Protein AF-A0A3Q3FKD9-F1 (afdb_monomer_lite)

Sequence (90 aa):
EEDMEAGAEEEEEEDDGGEEDPAVAMTFVSCCLSGCSDVAEAFRLQEIDGQALLLLTEDHLMTSMNIKLGPALKICAHINSLKNHISNVS

Foldseek 3Di:
DDDDDDDDDPDPPPPPVPQQPVVVVLVLVVVQDPPPPLQNVLCVVVVPGPVNLLVDDLCCCCPVSVHDSVVSVSSVVSSVVVVVVVVVVD

Secondary structure (DSSP, 8-state):
---------------------HHHHHHHHHHH-TT-HHHHHHHHHTT--HHHHHH--HHHHHHTS---HHHHHHHHHHHHHHHHHHHT--

pLDDT: mean 72.4, std 15.77, range [45.62, 92.75]

Structure (mmCIF, N/CA/C/O backbone):
data_AF-A0A3Q3FKD9-F1
#
_entry.id   AF-A0A3Q3FKD9-F1
#
loop_
_atom_site.group_PDB
_atom_site.id
_atom_site.type_symbol
_atom_site.label_atom_id
_atom_site.label_alt_id
_atom_site.label_comp_id
_atom_site.label_asym_id
_atom_site.label_entity_id
_atom_site.label_seq_id
_atom_site.pdbx_PDB_ins_code
_atom_site.Cartn_x
_atom_site.Cartn_y
_atom_site.Cartn_z
_atom_site.occupancy
_atom_site.B_iso_or_equiv
_atom_site.auth_seq_id
_atom_site.auth_comp_id
_atom_site.auth_asym_id
_atom_site.auth_atom_id
_atom_site.pdbx_PDB_model_num
ATOM 1 N N . GLU A 1 1 ? 40.962 15.383 -51.011 1.00 52.38 1 GLU A N 1
ATOM 2 C CA . GLU A 1 1 ? 41.874 14.778 -50.029 1.00 52.38 1 GLU A CA 1
ATOM 3 C C . GLU A 1 1 ? 42.531 15.979 -49.368 1.00 52.38 1 GLU A C 1
ATOM 5 O O . GLU A 1 1 ? 43.198 16.725 -50.066 1.00 52.38 1 GLU A O 1
ATOM 10 N N . GLU A 1 2 ? 42.131 16.423 -48.183 1.00 51.31 2 GLU A N 1
ATOM 11 C CA . GLU A 1 2 ? 42.054 15.659 -46.936 1.00 51.31 2 GLU A CA 1
ATOM 12 C C . GLU A 1 2 ? 40.822 16.076 -46.103 1.00 51.31 2 GLU A C 1
ATOM 14 O O . GLU A 1 2 ? 40.619 17.239 -45.762 1.00 51.31 2 GLU A O 1
ATOM 19 N N . ASP A 1 3 ? 39.952 15.086 -45.950 1.00 49.41 3 ASP A N 1
ATOM 20 C CA . ASP A 1 3 ? 39.058 14.694 -44.858 1.00 49.41 3 ASP A CA 1
ATOM 21 C C . ASP A 1 3 ? 38.685 15.706 -43.759 1.00 49.41 3 ASP A C 1
ATOM 23 O O . ASP A 1 3 ? 39.470 16.113 -42.906 1.00 49.41 3 ASP A O 1
ATOM 27 N N . MET A 1 4 ? 37.391 16.028 -43.756 1.00 59.28 4 MET A N 1
ATOM 28 C CA . MET A 1 4 ? 36.664 16.671 -42.671 1.00 59.28 4 MET A CA 1
ATOM 29 C C . MET A 1 4 ? 36.272 15.575 -41.673 1.00 59.28 4 MET A C 1
ATOM 31 O O . MET A 1 4 ? 35.310 14.845 -41.905 1.00 59.28 4 MET A O 1
ATOM 35 N N . GLU A 1 5 ? 37.044 15.410 -40.602 1.00 59.50 5 GLU A N 1
ATOM 36 C CA . GLU A 1 5 ? 36.701 14.478 -39.527 1.00 59.50 5 GLU A CA 1
ATOM 37 C C . GLU A 1 5 ? 35.647 15.135 -38.624 1.00 59.50 5 GLU A C 1
ATOM 39 O O . GLU A 1 5 ? 35.882 16.173 -38.004 1.00 59.50 5 GLU A O 1
ATOM 44 N N . ALA A 1 6 ? 34.444 14.566 -38.636 1.00 56.69 6 ALA A N 1
ATOM 45 C CA . ALA A 1 6 ? 33.299 14.994 -37.850 1.00 56.69 6 ALA A CA 1
ATOM 46 C C . ALA A 1 6 ? 32.793 13.820 -37.004 1.00 56.69 6 ALA A C 1
ATOM 48 O O . ALA A 1 6 ? 32.626 12.718 -37.525 1.00 56.69 6 ALA A O 1
ATOM 49 N N . GLY A 1 7 ? 32.469 14.105 -35.740 1.00 53.47 7 GLY A N 1
ATOM 50 C CA . GLY A 1 7 ? 31.767 13.206 -34.817 1.00 53.47 7 GLY A CA 1
ATOM 51 C C . GLY A 1 7 ? 32.706 12.295 -34.014 1.00 53.47 7 GLY A C 1
ATOM 52 O O . GLY A 1 7 ? 33.726 11.857 -34.519 1.00 53.47 7 GLY A O 1
ATOM 53 N N . ALA A 1 8 ? 32.439 11.977 -32.753 1.00 56.81 8 ALA A N 1
ATOM 54 C CA . ALA A 1 8 ? 31.156 11.966 -32.069 1.00 56.81 8 ALA A CA 1
ATOM 55 C C . ALA A 1 8 ? 31.299 12.528 -30.650 1.00 56.81 8 ALA A C 1
ATOM 57 O O . ALA A 1 8 ? 32.240 12.198 -29.931 1.00 56.81 8 ALA A O 1
ATOM 58 N N . GLU A 1 9 ? 30.358 13.382 -30.269 1.00 60.50 9 GLU A N 1
ATOM 59 C CA . GLU A 1 9 ? 30.078 13.668 -28.868 1.00 60.50 9 GLU A CA 1
ATOM 60 C C . GLU A 1 9 ? 29.339 12.428 -28.351 1.00 60.50 9 GLU A C 1
ATOM 62 O O . GLU A 1 9 ? 28.284 12.070 -28.873 1.00 60.50 9 GLU A O 1
ATOM 67 N N . GLU A 1 10 ? 29.961 11.690 -27.433 1.00 60.72 10 GLU A N 1
ATOM 68 C CA . GLU A 1 10 ? 29.312 10.582 -26.735 1.00 60.72 10 GLU A CA 1
ATOM 69 C C . GLU A 1 10 ? 28.281 11.207 -25.789 1.00 60.72 10 GLU A C 1
ATOM 71 O O . GLU A 1 10 ? 28.623 11.707 -24.719 1.00 60.72 10 GLU A O 1
ATOM 76 N N . GLU A 1 11 ? 27.029 11.281 -26.242 1.00 60.00 11 GLU A N 1
ATOM 77 C CA . GLU A 1 11 ? 25.898 11.631 -25.389 1.00 60.00 11 GLU A CA 1
ATOM 78 C C . GLU A 1 11 ? 25.763 10.516 -24.348 1.00 60.00 11 GLU A C 1
ATOM 80 O O . GLU A 1 11 ? 25.481 9.363 -24.682 1.00 60.00 11 GLU A O 1
ATOM 85 N N . GLU A 1 12 ? 26.054 10.839 -23.087 1.00 59.47 12 GLU A N 1
ATOM 86 C CA . GLU A 1 12 ? 25.761 9.943 -21.978 1.00 59.47 12 GLU A CA 1
ATOM 87 C C . GLU A 1 12 ? 24.242 9.763 -21.931 1.00 59.47 12 GLU A C 1
ATOM 89 O O . GLU A 1 12 ? 23.501 10.697 -21.629 1.00 59.47 12 GLU A O 1
ATOM 94 N N . GLU A 1 13 ? 23.785 8.566 -22.299 1.00 57.44 13 GLU A N 1
ATOM 95 C CA . GLU A 1 13 ? 22.414 8.115 -22.087 1.00 57.44 13 GLU A CA 1
ATOM 96 C C . GLU A 1 13 ? 22.172 8.148 -20.572 1.00 57.44 13 GLU A C 1
ATOM 98 O O . GLU A 1 13 ? 22.572 7.238 -19.839 1.00 57.44 13 GLU A O 1
ATOM 103 N N . GLU A 1 14 ? 21.584 9.242 -20.085 1.00 55.00 14 GLU A N 1
ATOM 104 C CA . GLU A 1 14 ? 21.005 9.282 -18.753 1.00 55.00 14 GLU A CA 1
ATOM 105 C C . GLU A 1 14 ? 19.947 8.173 -18.714 1.00 55.00 14 GLU A C 1
ATOM 107 O O . GLU A 1 14 ? 18.927 8.246 -19.399 1.00 55.00 14 GLU A O 1
ATOM 112 N N . ASP A 1 15 ? 20.236 7.111 -17.957 1.00 49.41 15 ASP A N 1
ATOM 113 C CA . ASP A 1 15 ? 19.266 6.101 -17.542 1.00 49.41 15 ASP A CA 1
ATOM 114 C C . ASP A 1 15 ? 18.179 6.846 -16.756 1.00 49.41 15 ASP A C 1
ATOM 116 O O . ASP A 1 15 ? 18.286 7.057 -15.546 1.00 49.41 15 ASP A O 1
ATOM 120 N N . ASP A 1 16 ? 17.183 7.356 -17.486 1.00 45.62 16 ASP A N 1
ATOM 121 C CA . ASP A 1 16 ? 15.947 7.914 -16.956 1.00 45.62 16 ASP A CA 1
ATOM 122 C C . ASP A 1 16 ? 15.252 6.741 -16.272 1.00 45.62 16 ASP A C 1
ATOM 124 O O . ASP A 1 16 ? 14.588 5.917 -16.907 1.00 45.62 16 ASP A O 1
ATOM 128 N N . GLY A 1 17 ? 15.598 6.578 -14.990 1.00 48.59 17 GLY A N 1
ATOM 129 C CA . GLY A 1 17 ? 15.190 5.475 -14.144 1.00 48.59 17 GLY A CA 1
ATOM 130 C C . GLY A 1 17 ? 13.695 5.300 -14.291 1.00 48.59 17 GLY A C 1
ATOM 131 O O . GLY A 1 17 ? 12.934 6.133 -13.800 1.00 48.59 17 GLY A O 1
ATOM 132 N N . GLY A 1 18 ? 13.329 4.243 -15.023 1.00 47.22 18 GLY A N 1
ATOM 133 C CA . GLY A 1 18 ? 12.003 4.080 -15.592 1.00 47.22 18 GLY A CA 1
ATOM 134 C C . GLY A 1 18 ? 10.940 4.434 -14.573 1.00 47.22 18 GLY A C 1
ATOM 135 O O . GLY A 1 18 ? 10.891 3.829 -13.502 1.00 47.22 18 GLY A O 1
ATOM 136 N N . GLU A 1 19 ? 10.130 5.435 -14.919 1.00 49.75 19 GLU A N 1
ATOM 137 C CA . GLU A 1 19 ? 8.921 5.804 -14.198 1.00 49.75 19 GLU A CA 1
ATOM 138 C C . GLU A 1 19 ? 8.200 4.504 -13.835 1.00 49.75 19 GLU A C 1
ATOM 140 O O . GLU A 1 19 ? 7.715 3.790 -14.718 1.00 49.75 19 GLU A O 1
ATOM 145 N N . GLU A 1 20 ? 8.241 4.124 -12.553 1.00 55.28 20 GLU A N 1
ATOM 146 C CA . GLU A 1 20 ? 7.599 2.900 -12.099 1.00 55.28 20 GLU A CA 1
ATOM 147 C C . GLU A 1 20 ? 6.110 3.101 -12.322 1.00 55.28 20 GLU A C 1
ATOM 149 O O . GLU A 1 20 ? 5.444 3.789 -11.547 1.00 55.28 20 GLU A O 1
ATOM 154 N N . ASP A 1 21 ? 5.636 2.567 -13.451 1.00 56.09 21 ASP A N 1
ATOM 155 C CA . ASP A 1 21 ? 4.347 2.911 -14.021 1.00 56.09 21 ASP A CA 1
ATOM 156 C C . ASP A 1 21 ? 3.288 2.791 -12.915 1.00 56.09 21 ASP A C 1
ATOM 158 O O . ASP A 1 21 ? 3.103 1.699 -12.355 1.00 56.09 21 ASP A O 1
ATOM 162 N N . PRO A 1 22 ? 2.587 3.880 -12.551 1.00 53.12 22 PRO A N 1
ATOM 163 C CA . PRO A 1 22 ? 1.557 3.833 -11.521 1.00 53.12 22 PRO A CA 1
ATOM 164 C C . PRO A 1 22 ? 0.469 2.798 -11.853 1.00 53.12 22 PRO A C 1
ATOM 166 O O . PRO A 1 22 ? -0.243 2.338 -10.954 1.00 53.12 22 PRO A O 1
ATOM 169 N N . ALA A 1 23 ? 0.357 2.362 -13.115 1.00 51.97 23 ALA A N 1
ATOM 170 C CA . ALA A 1 23 ? -0.461 1.232 -13.525 1.00 51.97 23 ALA A CA 1
ATOM 171 C C . ALA A 1 23 ? -0.022 -0.108 -12.911 1.00 51.97 23 ALA A C 1
ATOM 173 O O . ALA A 1 23 ? -0.890 -0.947 -12.669 1.00 51.97 23 ALA A O 1
ATOM 174 N N . VAL A 1 24 ? 1.258 -0.332 -12.599 1.00 60.12 24 VAL A N 1
ATOM 175 C CA . VAL A 1 24 ? 1.737 -1.541 -11.902 1.00 60.12 24 VAL A CA 1
ATOM 176 C C . VAL A 1 24 ? 1.214 -1.564 -10.467 1.00 60.12 24 VAL A C 1
ATOM 178 O O . VAL A 1 24 ? 0.608 -2.557 -10.054 1.00 60.12 24 VAL A O 1
ATOM 181 N N . ALA A 1 25 ? 1.341 -0.453 -9.734 1.00 59.03 25 ALA A N 1
ATOM 182 C CA . ALA A 1 25 ? 0.797 -0.318 -8.381 1.00 59.03 25 ALA A CA 1
ATOM 183 C C . ALA A 1 25 ? -0.738 -0.457 -8.368 1.00 59.03 25 ALA A C 1
ATOM 185 O O . ALA A 1 25 ? -1.307 -1.166 -7.533 1.00 59.03 25 ALA A O 1
ATOM 186 N N . MET A 1 26 ? -1.426 0.152 -9.339 1.00 59.34 26 MET A N 1
ATOM 187 C CA . MET A 1 26 ? -2.886 0.070 -9.448 1.00 59.34 26 MET A CA 1
ATOM 188 C C . MET A 1 26 ? -3.390 -1.318 -9.860 1.00 59.34 26 MET A C 1
ATOM 190 O O . MET A 1 26 ? -4.372 -1.814 -9.302 1.00 59.34 26 MET A O 1
ATOM 194 N N . THR A 1 27 ? -2.710 -1.980 -10.799 1.00 57.50 27 THR A N 1
ATOM 195 C CA . THR A 1 27 ? -3.013 -3.365 -11.194 1.00 57.50 27 THR A CA 1
ATOM 196 C C . THR A 1 27 ? -2.851 -4.306 -10.001 1.00 57.50 27 THR A C 1
ATOM 198 O O . THR A 1 27 ? -3.669 -5.208 -9.816 1.00 57.50 27 THR A O 1
ATOM 201 N N . PHE A 1 28 ? -1.868 -4.052 -9.132 1.00 61.41 28 PHE A N 1
ATOM 202 C CA . PHE A 1 28 ? -1.651 -4.813 -7.904 1.00 61.41 28 PHE A CA 1
ATOM 203 C C . PHE A 1 28 ? -2.826 -4.687 -6.920 1.00 61.41 28 PHE A C 1
ATOM 205 O O . PHE A 1 28 ? -3.363 -5.695 -6.456 1.00 61.41 28 PHE A O 1
ATOM 212 N N . VAL A 1 29 ? -3.293 -3.462 -6.654 1.00 60.28 29 VAL A N 1
ATOM 213 C CA . VAL A 1 29 ? -4.438 -3.218 -5.755 1.00 60.28 29 VAL A CA 1
ATOM 214 C C . VAL A 1 29 ? -5.742 -3.780 -6.338 1.00 60.28 29 VAL A C 1
ATOM 216 O O . VAL A 1 29 ? -6.530 -4.395 -5.615 1.00 60.28 29 VAL A O 1
ATOM 219 N N . SER A 1 30 ? -5.945 -3.627 -7.649 1.00 55.22 30 SER A N 1
ATOM 220 C CA . SER A 1 30 ? -7.140 -4.093 -8.363 1.00 55.22 30 SER A CA 1
ATOM 221 C C . SER A 1 30 ? -7.255 -5.626 -8.401 1.00 55.22 30 SER A C 1
ATOM 223 O O . SER A 1 30 ? -8.338 -6.174 -8.188 1.00 55.22 30 SER A O 1
ATOM 225 N N . CYS A 1 31 ? -6.141 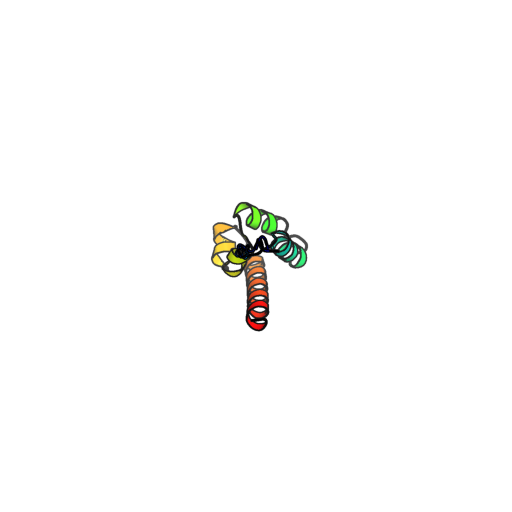-6.344 -8.590 1.00 53.62 31 CYS A N 1
ATOM 226 C CA . CYS A 1 31 ? -6.127 -7.812 -8.618 1.00 53.62 31 CYS A CA 1
ATOM 227 C C . CYS A 1 31 ? -6.309 -8.458 -7.237 1.00 53.62 31 CYS A C 1
ATOM 229 O O . CYS A 1 31 ? -6.915 -9.525 -7.133 1.00 53.62 31 CYS A O 1
ATOM 231 N N . CYS A 1 32 ? -5.788 -7.850 -6.168 1.00 52.38 32 CYS A N 1
ATOM 232 C CA . CYS A 1 32 ? -5.788 -8.476 -4.843 1.00 52.38 32 CYS A CA 1
ATOM 233 C C . CYS A 1 32 ? -7.126 -8.361 -4.100 1.00 52.38 32 CYS A C 1
ATOM 235 O O . CYS A 1 32 ? -7.370 -9.112 -3.150 1.00 52.38 32 CYS A O 1
ATOM 237 N N . LEU A 1 33 ? -7.988 -7.416 -4.477 1.00 55.72 33 LEU A N 1
ATOM 238 C CA . LEU A 1 33 ? -9.143 -7.050 -3.667 1.00 55.72 33 LEU A CA 1
ATOM 239 C C . LEU A 1 33 ? -10.347 -6.706 -4.550 1.00 55.72 33 LEU A C 1
ATOM 241 O O . LEU A 1 33 ? -10.654 -5.538 -4.787 1.00 55.72 33 LEU A O 1
ATOM 245 N N . SER A 1 34 ? -11.091 -7.725 -4.983 1.00 51.62 34 SER A N 1
ATOM 246 C CA . SER A 1 34 ? -12.452 -7.540 -5.497 1.00 51.62 34 SER A CA 1
ATOM 247 C C . SER A 1 34 ? -13.300 -6.824 -4.429 1.00 51.62 34 SER A C 1
ATOM 249 O O . SER A 1 34 ? -13.794 -7.466 -3.500 1.00 51.62 34 SER A O 1
ATOM 251 N N . GLY A 1 35 ? -13.409 -5.494 -4.517 1.00 56.38 35 GLY A N 1
ATOM 252 C CA . GLY A 1 35 ? -14.134 -4.648 -3.562 1.00 56.38 35 GLY A CA 1
ATOM 253 C C . GLY A 1 35 ? -13.321 -3.600 -2.785 1.00 56.38 35 GLY A C 1
ATOM 254 O O . GLY A 1 35 ? -13.902 -2.978 -1.903 1.00 56.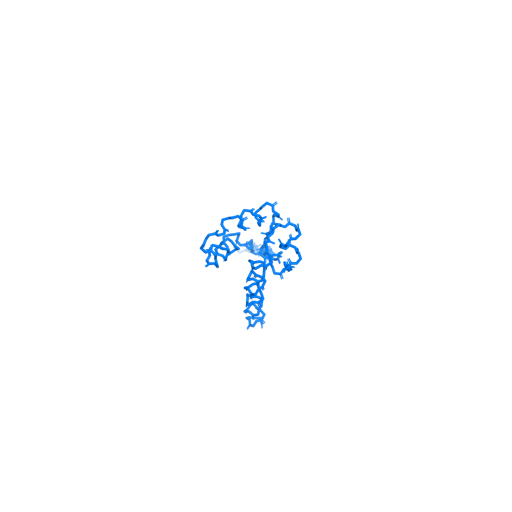38 35 GLY A O 1
ATOM 255 N N . CYS A 1 36 ? -12.034 -3.360 -3.075 1.00 63.38 36 CYS A N 1
ATOM 256 C CA . CYS A 1 36 ? -11.249 -2.310 -2.391 1.00 63.38 36 CYS A CA 1
ATOM 257 C C . CYS A 1 36 ? -10.858 -1.130 -3.288 1.00 63.38 36 CYS A C 1
ATOM 259 O O . CYS A 1 36 ? -9.692 -0.740 -3.332 1.00 63.38 36 CYS A O 1
ATOM 261 N N . SER A 1 37 ? -11.848 -0.517 -3.945 1.00 67.44 37 SER A N 1
ATOM 262 C CA . SER A 1 37 ? -11.662 0.788 -4.604 1.00 67.44 37 SER A CA 1
ATOM 263 C C . SER A 1 37 ? -11.060 1.825 -3.642 1.00 67.44 37 SER A C 1
ATOM 265 O O . SER A 1 37 ? -10.179 2.587 -4.028 1.00 67.44 37 SER A O 1
ATOM 267 N N . ASP A 1 38 ? -11.470 1.780 -2.371 1.00 75.44 38 ASP A N 1
ATOM 268 C CA . ASP A 1 38 ? -11.062 2.730 -1.328 1.00 75.44 38 ASP A CA 1
ATOM 269 C C . ASP A 1 38 ? -9.553 2.689 -1.025 1.00 75.44 38 ASP A C 1
ATOM 271 O O . ASP A 1 38 ? -8.944 3.708 -0.715 1.00 75.44 38 ASP A O 1
ATOM 275 N N . VAL A 1 39 ? -8.921 1.514 -1.142 1.00 78.81 39 VAL A N 1
ATOM 276 C CA . VAL A 1 39 ? -7.472 1.361 -0.906 1.00 78.81 39 VAL A CA 1
ATOM 277 C C . VAL A 1 39 ? -6.685 2.002 -2.043 1.00 78.81 39 VAL A C 1
ATOM 279 O O . VAL A 1 39 ? -5.684 2.675 -1.822 1.00 78.81 39 VAL A O 1
ATOM 282 N N . ALA A 1 40 ? -7.165 1.817 -3.268 1.00 79.06 40 ALA A N 1
ATOM 283 C CA . ALA A 1 40 ? -6.523 2.334 -4.462 1.00 79.06 40 ALA A CA 1
ATOM 284 C C . ALA A 1 40 ? -6.588 3.870 -4.527 1.00 79.06 40 ALA A C 1
ATOM 286 O O . ALA A 1 40 ? -5.641 4.530 -4.954 1.00 79.06 40 ALA A O 1
ATOM 287 N N . GLU A 1 41 ? -7.702 4.443 -4.066 1.00 82.56 41 GLU A N 1
ATOM 288 C CA . GLU A 1 41 ? -7.851 5.885 -3.886 1.00 82.56 41 GLU A CA 1
ATOM 289 C C . GLU A 1 41 ? -6.944 6.414 -2.768 1.00 82.56 41 GLU A C 1
ATOM 291 O O . GLU A 1 41 ? -6.260 7.414 -2.975 1.00 82.56 41 GLU A O 1
ATOM 296 N N . ALA A 1 42 ? -6.852 5.719 -1.628 1.00 85.06 42 ALA A N 1
ATOM 297 C CA . ALA A 1 42 ? -5.960 6.109 -0.536 1.00 85.06 42 ALA A CA 1
ATOM 298 C C . ALA A 1 42 ? -4.486 6.167 -0.972 1.00 85.06 42 ALA A C 1
ATOM 300 O O . ALA A 1 42 ? -3.785 7.115 -0.629 1.00 85.06 42 ALA A O 1
ATOM 301 N N . PHE A 1 43 ? -4.027 5.205 -1.776 1.00 86.00 43 PHE A N 1
ATOM 302 C CA . PHE A 1 43 ? -2.648 5.180 -2.275 1.00 86.00 43 PHE A CA 1
ATOM 303 C C . PHE A 1 43 ? -2.380 6.360 -3.209 1.00 86.00 43 PHE A C 1
ATOM 305 O O . PHE A 1 43 ? -1.345 7.010 -3.097 1.00 86.00 43 PHE A O 1
ATOM 312 N N . ARG A 1 44 ? -3.347 6.692 -4.073 1.00 84.94 44 ARG A N 1
ATOM 313 C CA . ARG A 1 44 ? -3.268 7.867 -4.947 1.00 84.94 44 ARG A CA 1
ATOM 314 C C . ARG A 1 44 ? -3.241 9.174 -4.152 1.00 84.94 44 ARG A C 1
ATOM 316 O O . ARG A 1 44 ? -2.467 10.059 -4.483 1.00 84.94 44 ARG A O 1
ATOM 323 N N . LEU A 1 45 ? -4.071 9.299 -3.114 1.00 88.44 45 LEU A N 1
ATOM 324 C CA . LEU A 1 45 ? -4.131 10.493 -2.260 1.00 88.44 45 LEU A CA 1
ATOM 325 C C . LEU A 1 45 ? -2.868 10.693 -1.416 1.00 88.44 45 LEU A C 1
ATOM 327 O O . LEU A 1 45 ? -2.552 11.824 -1.063 1.00 88.44 45 LEU A O 1
ATOM 331 N N . GLN A 1 46 ? -2.186 9.605 -1.061 1.00 88.69 46 GLN A N 1
ATOM 332 C CA . GLN A 1 46 ? -0.918 9.630 -0.332 1.00 88.69 46 GLN A CA 1
ATOM 333 C C . GLN A 1 46 ? 0.302 9.655 -1.267 1.00 88.69 46 GLN A C 1
ATOM 335 O O . GLN A 1 46 ? 1.419 9.537 -0.778 1.00 88.69 46 GLN A O 1
ATOM 340 N N . GLU A 1 47 ? 0.087 9.784 -2.584 1.00 89.31 47 GLU A N 1
ATOM 341 C CA . GLU A 1 47 ? 1.145 9.818 -3.604 1.00 89.31 47 GLU A CA 1
ATOM 342 C C . GLU A 1 47 ? 2.113 8.622 -3.492 1.00 89.31 47 GLU A C 1
ATOM 344 O O . GLU A 1 47 ? 3.323 8.755 -3.641 1.00 89.31 47 GLU A O 1
ATOM 349 N N . ILE A 1 48 ? 1.572 7.430 -3.204 1.00 87.69 48 ILE A N 1
ATOM 350 C CA . ILE A 1 48 ? 2.355 6.193 -3.101 1.00 87.69 48 ILE A CA 1
ATOM 351 C C . ILE A 1 48 ? 2.747 5.724 -4.507 1.00 87.69 48 ILE A C 1
ATOM 353 O O . ILE A 1 48 ? 1.889 5.290 -5.281 1.00 87.69 48 ILE A O 1
ATOM 357 N N . ASP A 1 49 ? 4.043 5.763 -4.801 1.00 86.56 49 ASP A N 1
ATOM 358 C CA . ASP A 1 49 ? 4.666 5.181 -5.991 1.00 86.56 49 ASP A CA 1
ATOM 359 C C . ASP A 1 49 ? 5.115 3.718 -5.759 1.00 86.56 49 ASP A C 1
ATOM 361 O O . ASP A 1 49 ? 4.876 3.122 -4.700 1.00 86.56 49 ASP A O 1
ATOM 365 N N . GLY A 1 50 ? 5.738 3.104 -6.771 1.00 81.81 50 GLY A N 1
ATOM 366 C CA . GLY A 1 50 ? 6.207 1.716 -6.705 1.00 81.81 50 GLY A CA 1
ATOM 367 C C . GLY A 1 50 ? 7.301 1.481 -5.656 1.00 81.81 50 GLY A C 1
ATOM 368 O O . GLY A 1 50 ? 7.282 0.458 -4.966 1.00 81.81 50 GLY A O 1
ATOM 369 N N . GLN A 1 51 ? 8.176 2.458 -5.419 1.00 84.06 51 GLN A N 1
ATOM 370 C CA . GLN A 1 51 ? 9.232 2.357 -4.411 1.00 84.06 51 GLN A CA 1
ATOM 371 C C . GLN A 1 51 ? 8.679 2.514 -2.988 1.00 84.06 51 GLN A C 1
ATOM 373 O O . GLN A 1 51 ? 8.974 1.700 -2.105 1.00 84.06 51 GLN A O 1
ATOM 378 N N . ALA A 1 52 ? 7.823 3.510 -2.757 1.00 88.62 52 ALA A N 1
ATOM 379 C CA . ALA A 1 52 ? 7.138 3.744 -1.492 1.00 88.62 52 ALA A CA 1
ATOM 380 C C . ALA A 1 52 ? 6.227 2.569 -1.124 1.00 88.62 52 ALA A C 1
ATOM 382 O O . ALA A 1 52 ? 6.144 2.196 0.050 1.00 88.62 52 ALA A O 1
ATOM 383 N N . LEU A 1 53 ? 5.612 1.917 -2.116 1.00 87.12 53 LEU A N 1
ATOM 384 C CA . LEU A 1 53 ? 4.832 0.697 -1.920 1.00 87.12 53 LEU A CA 1
ATOM 385 C C . LEU A 1 53 ? 5.645 -0.400 -1.217 1.00 87.12 53 LEU A C 1
ATOM 387 O O . LEU A 1 53 ? 5.129 -1.072 -0.324 1.00 87.12 53 LEU A O 1
ATOM 391 N N . LEU A 1 54 ? 6.926 -0.566 -1.560 1.00 86.5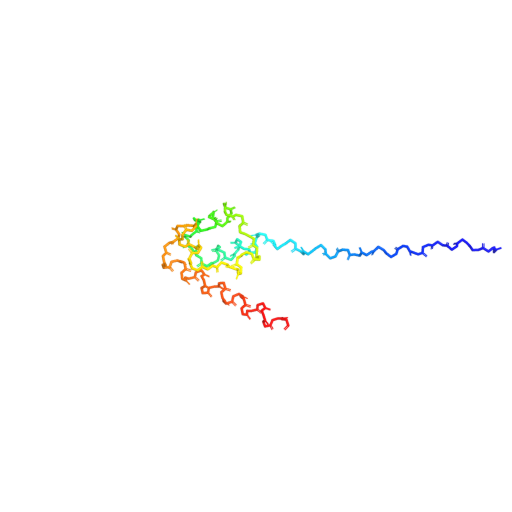0 54 LEU A N 1
ATOM 392 C CA . LEU A 1 54 ? 7.809 -1.568 -0.946 1.00 86.50 54 LEU A CA 1
ATOM 393 C C . LEU A 1 54 ? 8.246 -1.197 0.483 1.00 86.50 54 LEU A C 1
ATOM 395 O O . LEU A 1 54 ? 8.735 -2.060 1.228 1.00 86.50 54 LEU A O 1
ATOM 399 N N . LEU A 1 55 ? 8.073 0.070 0.866 1.00 88.69 55 LEU A N 1
ATOM 400 C CA . LEU A 1 55 ? 8.365 0.617 2.193 1.00 88.69 55 LEU A CA 1
ATOM 401 C C . LEU A 1 55 ? 7.127 0.686 3.097 1.00 88.69 55 LEU A C 1
ATOM 403 O O . LEU A 1 55 ? 7.261 0.929 4.300 1.00 88.69 55 LEU A O 1
ATOM 407 N N . LEU A 1 56 ? 5.928 0.460 2.553 1.00 89.69 56 LEU A N 1
ATOM 408 C CA . LEU A 1 56 ? 4.702 0.470 3.339 1.00 89.69 56 LEU A CA 1
A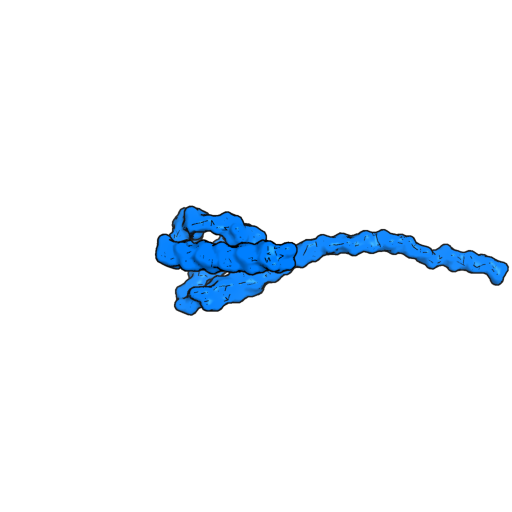TOM 409 C C . LEU A 1 56 ? 4.718 -0.607 4.428 1.00 89.69 56 LEU A C 1
ATOM 411 O O . LEU A 1 56 ? 5.082 -1.766 4.217 1.00 89.69 56 LEU A O 1
ATOM 415 N N . THR A 1 57 ? 4.271 -0.199 5.613 1.00 90.25 57 THR A N 1
ATOM 416 C CA . THR A 1 57 ? 4.131 -1.054 6.791 1.00 90.25 57 THR A CA 1
ATOM 417 C C . THR A 1 57 ? 2.659 -1.170 7.173 1.00 90.25 57 THR A C 1
ATOM 419 O O . THR A 1 57 ? 1.823 -0.383 6.722 1.00 90.25 57 THR A O 1
ATOM 422 N N . GLU A 1 58 ? 2.338 -2.144 8.026 1.00 91.25 58 GLU A N 1
ATOM 423 C CA . GLU A 1 58 ? 0.985 -2.289 8.577 1.00 91.25 58 GLU A CA 1
ATOM 424 C C . GLU A 1 58 ? 0.530 -1.001 9.274 1.00 91.25 58 GLU A C 1
ATOM 426 O O . GLU A 1 58 ? -0.610 -0.577 9.089 1.00 91.25 58 GLU A O 1
ATOM 431 N N . ASP A 1 59 ? 1.441 -0.347 10.005 1.00 92.75 59 ASP A N 1
ATOM 432 C CA . ASP A 1 59 ? 1.143 0.894 10.713 1.00 92.75 59 ASP A CA 1
ATOM 433 C C . ASP A 1 59 ? 0.701 1.986 9.736 1.00 92.75 59 ASP A C 1
ATOM 435 O O . ASP A 1 59 ? -0.389 2.516 9.899 1.00 92.75 59 ASP A O 1
ATOM 439 N N . HIS A 1 60 ? 1.443 2.226 8.647 1.00 92.56 60 HIS A N 1
ATOM 440 C CA . HIS A 1 60 ? 1.079 3.238 7.643 1.00 92.56 60 HIS A CA 1
ATOM 441 C C . HIS A 1 60 ? -0.299 2.989 7.010 1.00 92.56 60 HIS A C 1
ATOM 443 O O . HIS A 1 60 ? -1.055 3.927 6.754 1.00 92.56 60 HIS A O 1
ATOM 449 N N . LEU A 1 61 ? -0.654 1.723 6.770 1.00 90.44 61 LEU A N 1
ATOM 450 C CA . LEU A 1 61 ? -1.971 1.362 6.241 1.00 90.44 61 LEU A CA 1
ATOM 451 C C . LEU A 1 61 ? -3.078 1.683 7.253 1.00 90.44 61 LEU A C 1
ATOM 453 O O . LEU A 1 61 ? -4.128 2.205 6.881 1.00 90.44 61 LEU A O 1
ATOM 457 N N . MET A 1 62 ? -2.850 1.398 8.532 1.00 91.19 62 MET A N 1
ATOM 458 C CA . MET A 1 62 ? -3.860 1.580 9.572 1.00 91.19 62 MET A CA 1
ATOM 459 C C . MET A 1 62 ? -3.981 3.024 10.066 1.00 91.19 62 MET A C 1
ATOM 461 O O . MET A 1 62 ? -5.096 3.478 10.331 1.00 91.19 62 MET A O 1
ATOM 465 N N . THR A 1 63 ? -2.863 3.737 10.196 1.00 90.94 63 THR A N 1
ATOM 466 C CA . THR A 1 63 ? -2.796 5.087 10.764 1.00 90.94 63 THR A CA 1
ATOM 467 C C . THR A 1 63 ? -2.990 6.150 9.690 1.00 90.94 63 THR A C 1
ATOM 469 O O . THR A 1 63 ? -3.926 6.940 9.795 1.00 90.94 63 THR A O 1
ATOM 472 N N . SER A 1 64 ? -2.174 6.136 8.634 1.00 89.44 64 SER A N 1
ATOM 473 C CA . SER A 1 64 ? -2.200 7.160 7.580 1.00 89.44 64 SER A CA 1
ATOM 474 C C . SER A 1 64 ? -3.336 6.964 6.576 1.00 89.44 64 SER A C 1
ATOM 476 O O . SER A 1 64 ? -3.869 7.941 6.060 1.00 89.44 64 SER A O 1
ATOM 478 N N . MET A 1 65 ? -3.729 5.714 6.302 1.00 88.56 65 MET A N 1
ATOM 479 C CA . MET A 1 65 ? -4.763 5.391 5.304 1.00 88.56 65 MET A CA 1
ATOM 480 C C . MET A 1 65 ? -6.079 4.876 5.907 1.00 88.56 65 MET A C 1
ATOM 482 O O . MET A 1 65 ? -6.996 4.523 5.166 1.00 88.56 65 MET A O 1
ATOM 486 N N . ASN A 1 66 ? -6.199 4.827 7.241 1.00 89.31 66 ASN A N 1
ATOM 487 C CA . ASN A 1 66 ? -7.398 4.362 7.954 1.00 89.31 66 ASN A CA 1
ATOM 488 C C . ASN A 1 66 ? -7.899 2.962 7.529 1.00 89.31 66 ASN A C 1
ATOM 490 O O . ASN A 1 66 ? -9.080 2.629 7.688 1.00 89.31 66 ASN A O 1
ATOM 494 N N . ILE A 1 67 ? -7.012 2.110 7.016 1.00 87.50 67 ILE A N 1
ATOM 495 C CA . ILE A 1 67 ? -7.345 0.753 6.589 1.00 87.50 67 ILE A CA 1
ATOM 496 C C . ILE A 1 67 ? -7.480 -0.139 7.827 1.00 87.50 67 ILE A C 1
ATOM 498 O O . ILE A 1 67 ? -6.685 -0.093 8.760 1.00 87.50 67 ILE A O 1
ATOM 502 N N . LYS A 1 68 ? -8.509 -0.990 7.866 1.00 87.50 68 LYS A N 1
ATOM 503 C CA . LYS A 1 68 ? -8.697 -1.924 8.988 1.00 87.50 68 LYS A CA 1
ATOM 504 C C . LYS A 1 68 ? -7.588 -2.984 9.009 1.00 87.50 68 LYS A C 1
ATOM 506 O O . LYS A 1 68 ? -7.101 -3.397 7.961 1.00 87.50 68 LYS A O 1
ATOM 511 N N . LEU A 1 69 ? -7.298 -3.516 10.199 1.00 88.75 69 LEU A N 1
ATOM 512 C CA . LEU A 1 69 ? -6.253 -4.526 10.422 1.00 88.75 69 LEU A CA 1
ATOM 513 C C . LEU A 1 69 ? -6.329 -5.719 9.450 1.00 88.75 69 LEU A C 1
ATOM 515 O O . LEU A 1 69 ? -5.323 -6.129 8.886 1.00 88.75 69 LEU A O 1
ATOM 519 N N . GLY A 1 70 ? -7.529 -6.262 9.211 1.00 86.94 70 GLY A N 1
ATOM 520 C CA . GLY A 1 70 ? -7.709 -7.415 8.318 1.00 86.94 70 GLY A CA 1
ATOM 521 C C . GLY A 1 70 ? -7.206 -7.163 6.885 1.00 86.94 70 GLY A C 1
ATOM 522 O O . GLY A 1 70 ? -6.357 -7.914 6.406 1.00 86.94 70 GLY A O 1
ATOM 523 N N . PRO A 1 71 ? -7.712 -6.134 6.181 1.00 84.94 71 PRO A N 1
ATOM 524 C CA . PRO A 1 71 ? -7.174 -5.723 4.883 1.00 84.94 71 PRO A CA 1
ATOM 525 C C . PRO A 1 71 ? -5.699 -5.297 4.917 1.00 84.94 71 PRO A C 1
ATOM 527 O O . PRO A 1 71 ? -4.960 -5.682 4.015 1.00 84.94 71 PRO A O 1
ATOM 530 N N . ALA A 1 72 ? -5.253 -4.579 5.956 1.00 88.38 72 ALA A N 1
ATOM 531 C CA . ALA A 1 72 ? -3.859 -4.142 6.083 1.00 88.38 72 ALA A CA 1
ATOM 532 C C . ALA A 1 72 ? -2.882 -5.332 6.094 1.00 88.38 72 ALA A C 1
ATOM 534 O O . ALA A 1 72 ? -1.931 -5.364 5.314 1.00 88.38 72 ALA A O 1
ATOM 535 N N . LEU A 1 73 ? -3.187 -6.373 6.875 1.00 88.75 73 LEU A N 1
ATOM 536 C CA . LEU A 1 73 ? -2.406 -7.613 6.921 1.00 88.75 73 LEU A CA 1
ATOM 537 C C . LEU A 1 73 ? -2.308 -8.306 5.555 1.00 88.75 73 LEU A C 1
ATOM 539 O O . LEU A 1 73 ? -1.244 -8.804 5.185 1.00 88.75 73 LEU A O 1
ATOM 543 N N . 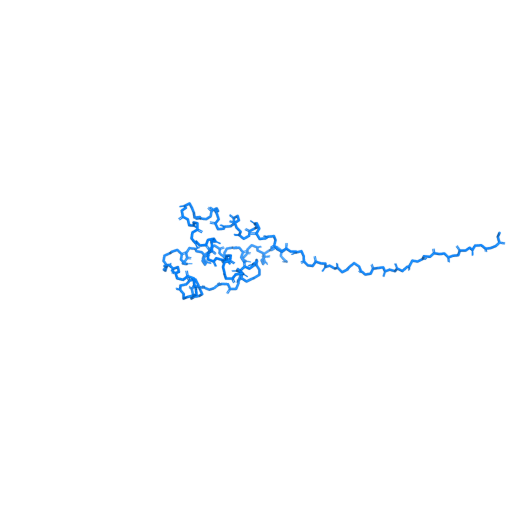LYS A 1 74 ? -3.406 -8.333 4.787 1.00 84.75 74 LYS A N 1
ATOM 544 C CA . LYS A 1 74 ? -3.412 -8.920 3.437 1.00 84.75 74 LYS A CA 1
ATOM 545 C C . LYS A 1 74 ? -2.498 -8.143 2.493 1.00 84.75 74 LYS A C 1
ATOM 547 O O . LYS A 1 74 ? -1.704 -8.754 1.785 1.00 84.75 74 LYS A O 1
ATOM 552 N N . ILE A 1 75 ? -2.585 -6.814 2.509 1.00 85.44 75 ILE A N 1
ATOM 553 C CA . ILE A 1 75 ? -1.753 -5.938 1.677 1.00 85.44 75 ILE A CA 1
ATOM 554 C C . ILE A 1 75 ? -0.271 -6.128 2.026 1.00 85.44 75 ILE A C 1
ATOM 556 O O . ILE A 1 75 ? 0.533 -6.386 1.133 1.00 85.44 75 ILE A O 1
ATOM 560 N N . CYS A 1 76 ? 0.091 -6.113 3.314 1.00 88.44 76 CYS A N 1
ATOM 561 C CA . CYS A 1 76 ? 1.471 -6.350 3.748 1.00 88.44 76 CYS A CA 1
ATOM 562 C C . CYS A 1 76 ? 2.006 -7.725 3.323 1.00 88.44 76 CYS A C 1
ATOM 564 O O . CYS A 1 76 ? 3.158 -7.834 2.901 1.00 88.44 76 CYS A O 1
ATOM 566 N N . ALA A 1 77 ? 1.189 -8.781 3.396 1.00 86.94 77 ALA A N 1
ATOM 567 C CA . ALA A 1 77 ? 1.587 -10.107 2.924 1.00 86.94 77 ALA A CA 1
ATOM 568 C C . ALA A 1 77 ? 1.884 -10.114 1.413 1.00 86.94 77 ALA A C 1
ATOM 570 O O . ALA A 1 77 ? 2.876 -10.706 0.981 1.00 86.94 77 ALA A O 1
ATOM 571 N N . HIS A 1 78 ? 1.068 -9.416 0.619 1.00 84.19 78 HIS A N 1
ATOM 572 C CA . HIS A 1 78 ? 1.284 -9.272 -0.820 1.00 84.19 78 HIS A CA 1
ATOM 573 C C . HIS A 1 78 ? 2.546 -8.463 -1.143 1.00 84.19 78 HIS A C 1
ATOM 575 O O . HIS A 1 78 ? 3.360 -8.924 -1.942 1.00 84.19 78 HIS A O 1
ATOM 581 N N . ILE A 1 79 ? 2.763 -7.322 -0.482 1.00 86.56 79 ILE A N 1
ATOM 582 C CA . ILE A 1 79 ? 3.978 -6.505 -0.648 1.00 86.56 79 ILE A CA 1
ATOM 583 C C . ILE A 1 79 ? 5.229 -7.333 -0.323 1.00 86.56 79 ILE A C 1
ATOM 585 O O . ILE A 1 79 ? 6.187 -7.338 -1.089 1.00 86.56 79 ILE A O 1
ATOM 589 N N . ASN A 1 80 ? 5.218 -8.109 0.765 1.00 86.44 80 ASN A N 1
ATOM 590 C CA . ASN A 1 80 ? 6.343 -8.983 1.111 1.00 86.44 80 ASN A CA 1
ATOM 591 C C . ASN A 1 80 ? 6.601 -10.069 0.056 1.00 86.44 80 ASN A C 1
ATOM 593 O O . ASN A 1 80 ? 7.754 -10.392 -0.230 1.00 86.44 80 ASN A O 1
ATOM 597 N N . SER A 1 81 ? 5.551 -10.632 -0.546 1.00 84.44 81 SER A N 1
ATOM 598 C CA . SER A 1 81 ? 5.700 -11.585 -1.651 1.00 84.44 81 SER A CA 1
ATOM 599 C C . SER A 1 81 ? 6.338 -10.934 -2.883 1.00 84.44 81 SER A C 1
ATOM 601 O O . SER A 1 81 ? 7.225 -11.538 -3.488 1.00 84.44 81 SER A O 1
ATOM 603 N N . LEU A 1 82 ? 5.945 -9.697 -3.201 1.00 81.62 82 LEU A N 1
ATOM 604 C CA . LEU A 1 82 ? 6.516 -8.903 -4.290 1.00 81.62 82 LEU A CA 1
ATOM 605 C C . LEU A 1 82 ? 8.004 -8.606 -4.046 1.00 81.62 82 LEU A C 1
ATOM 607 O O . LEU A 1 82 ? 8.830 -8.889 -4.909 1.00 81.62 82 LEU A O 1
ATOM 611 N N . LYS A 1 83 ? 8.363 -8.143 -2.840 1.00 82.25 83 LYS A N 1
ATOM 612 C CA . LYS A 1 83 ? 9.759 -7.885 -2.437 1.00 82.25 83 LYS A CA 1
ATOM 613 C C . LYS A 1 83 ? 10.640 -9.115 -2.634 1.00 82.25 83 LYS A C 1
ATOM 615 O O . LYS A 1 83 ? 11.701 -9.020 -3.236 1.00 82.25 83 LYS A O 1
ATOM 620 N N . ASN A 1 84 ? 10.167 -10.281 -2.195 1.00 80.62 84 ASN A N 1
ATOM 621 C CA . ASN A 1 84 ? 10.897 -11.537 -2.364 1.00 80.62 84 ASN A CA 1
ATOM 622 C C . ASN A 1 84 ? 11.056 -11.956 -3.833 1.00 80.62 84 ASN A C 1
ATOM 624 O O . ASN A 1 84 ? 12.039 -12.613 -4.162 1.00 80.62 84 ASN A O 1
ATOM 628 N N . HIS A 1 85 ? 10.108 -11.619 -4.712 1.00 77.12 85 HIS A N 1
ATOM 629 C CA . HIS A 1 85 ? 10.266 -11.875 -6.145 1.00 77.12 85 HIS A CA 1
ATOM 630 C C . HIS A 1 85 ? 11.320 -10.950 -6.746 1.00 77.12 85 HIS A C 1
ATOM 632 O O . HIS A 1 85 ? 12.223 -11.441 -7.409 1.00 77.12 85 HIS A O 1
ATOM 638 N N . ILE A 1 86 ? 11.261 -9.650 -6.454 1.00 73.62 86 ILE A N 1
ATOM 639 C CA . ILE A 1 86 ? 12.226 -8.669 -6.969 1.00 73.62 86 ILE A CA 1
ATOM 640 C C . ILE A 1 86 ? 13.647 -9.005 -6.488 1.00 73.62 86 ILE A C 1
ATOM 642 O O . ILE A 1 86 ? 14.569 -9.072 -7.294 1.00 73.62 86 ILE A O 1
ATOM 646 N N . SER A 1 87 ? 13.823 -9.323 -5.201 1.00 71.62 87 SER A N 1
ATOM 647 C CA . SER A 1 87 ? 15.136 -9.679 -4.640 1.00 71.62 87 SER A CA 1
ATOM 648 C C . SER A 1 87 ? 15.716 -11.002 -5.155 1.00 71.62 87 SER A C 1
ATOM 650 O O . SER A 1 87 ? 16.918 -11.198 -5.044 1.00 71.62 87 SER A O 1
ATOM 652 N N . ASN A 1 88 ? 14.901 -11.915 -5.694 1.00 59.50 88 ASN A N 1
ATOM 653 C CA . ASN A 1 88 ? 15.383 -13.162 -6.310 1.00 59.50 88 ASN A CA 1
ATOM 654 C C . ASN A 1 88 ? 15.699 -13.016 -7.808 1.00 59.50 88 ASN A C 1
ATOM 656 O O . ASN A 1 88 ? 16.165 -13.972 -8.424 1.00 59.50 88 ASN A O 1
ATOM 660 N N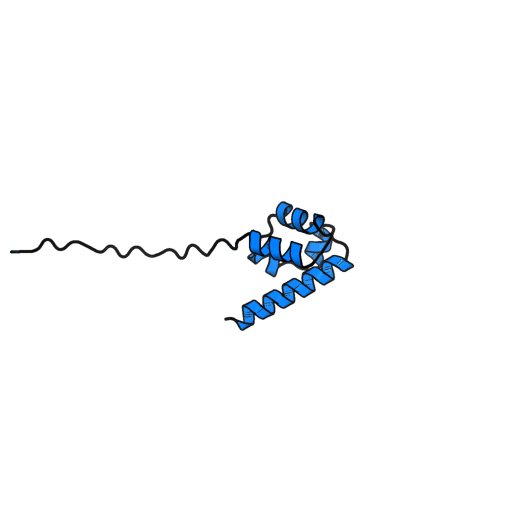 . VAL A 1 89 ? 15.398 -11.858 -8.400 1.00 55.59 89 VAL A N 1
ATOM 661 C CA . VAL A 1 89 ? 15.652 -11.555 -9.818 1.00 55.59 89 VAL A CA 1
ATOM 662 C C . VAL A 1 89 ? 16.935 -10.718 -9.989 1.00 55.59 89 VAL A C 1
ATOM 664 O O . VAL A 1 89 ? 17.366 -10.495 -11.116 1.00 55.59 89 VAL A O 1
ATOM 667 N N . SER A 1 90 ? 17.572 -10.302 -8.885 1.00 46.12 90 SER A N 1
ATOM 668 C CA . SER A 1 90 ? 18.853 -9.572 -8.851 1.00 46.12 90 SER A CA 1
ATOM 669 C C . SER A 1 90 ? 20.065 -10.486 -8.674 1.00 46.12 90 SER A C 1
ATOM 671 O O . SER A 1 90 ? 19.955 -11.475 -7.914 1.00 46.12 90 SER A O 1
#

Organism: NCBI:txid56723

InterPro domains:
  IPR001660 Sterile alpha motif domain [PF00536] (35-83)
  IPR001660 Sterile alpha motif domain [SM00454] (28-85)
  IPR013761 Sterile alpha motif/pointed domain superfamily [G3DSA:1.10.150.50] (24-90)
  IPR013761 Sterile alpha motif/pointed domain superfamily [SSF47769] (34-86)
  IPR050548 Polycomb group and chromatin remodeling factors [PTHR12247] (33-83)

Radius of gyration: 20.83 Å; chains: 1; bounding box: 56×30×61 Å